Protein AF-A0A7X0G3Q4-F1 (afdb_monomer_lite)

Foldseek 3Di:
DDDDDDPPPFDKDWDAFDPPPDVVCVVVPTLQWTWIPPLDPQKIKIFHWDQDPPLFTATPDIDIDHDPVGDDDPVNVVSRPRVVVRVVVVVVCVVVPVQQADQDPDQLEDDDPPDDLLVSLLSLLSQQSNQVVRDPCSLVVSCVRHVHDSVVSVVSPVVSCVVVSDPDDDPPPDD

Sequence (175 aa):
MTSKEGTGGGEWEHVDYEPGADEFWDQLGGSEWGAIDGVMPGVRVYATWDEQRDTRLVVTGLVLRGSPDHPVTSDTLRAVPIGRL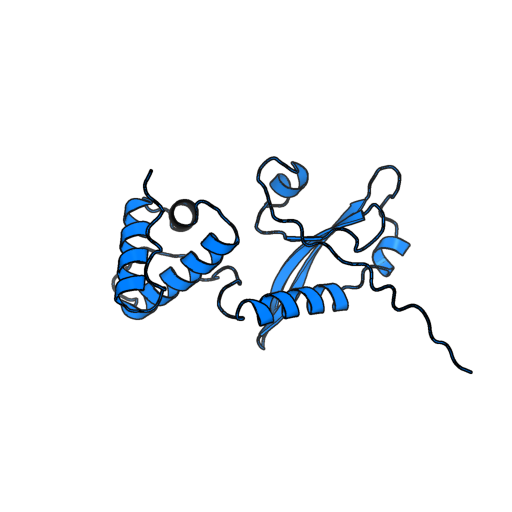EAAANEVRTALGAKSLSRPEVKLSRPGGGVPPDEFYKLVAQHYRWHAAVSAKPAARMAEDAGVPATTVHRWIREARLRGHLPPGKRGKAG

Radius of gyration: 19.77 Å; chains: 1; bounding box: 37×49×58 Å

pLDDT: mean 72.34, std 15.75, range [25.95, 93.56]

Organism: NCBI:txid46159

Structure (mmCIF, N/CA/C/O backbone):
data_AF-A0A7X0G3Q4-F1
#
_entry.id   AF-A0A7X0G3Q4-F1
#
loop_
_atom_site.group_PDB
_atom_site.id
_atom_site.type_symbol
_atom_site.label_atom_id
_atom_site.label_alt_id
_atom_site.label_comp_id
_atom_site.label_asym_id
_atom_site.label_entity_id
_atom_site.label_seq_id
_atom_site.pdbx_PDB_ins_code
_atom_site.Cartn_x
_atom_site.Cartn_y
_atom_site.Cartn_z
_atom_site.occupancy
_atom_site.B_iso_or_equiv
_atom_site.auth_seq_id
_atom_site.auth_comp_id
_atom_site.auth_asym_id
_atom_site.auth_atom_id
_atom_site.pdbx_PDB_model_num
ATOM 1 N N . MET A 1 1 ? -12.326 -32.010 -32.422 1.00 34.78 1 MET A N 1
ATOM 2 C CA . MET A 1 1 ? -10.973 -31.422 -32.468 1.00 34.78 1 MET A CA 1
ATOM 3 C C . MET A 1 1 ? -10.726 -30.726 -31.148 1.00 34.78 1 MET A C 1
ATOM 5 O O . MET A 1 1 ? -11.330 -29.706 -30.856 1.00 34.78 1 MET A O 1
ATOM 9 N N . THR A 1 2 ? -9.947 -31.393 -30.312 1.00 36.44 2 THR A N 1
ATOM 10 C CA . THR A 1 2 ? -9.396 -30.917 -29.046 1.00 36.44 2 THR A CA 1
ATOM 11 C C . THR A 1 2 ? -8.302 -29.891 -29.315 1.00 36.44 2 THR A C 1
ATOM 13 O O . THR A 1 2 ? -7.311 -30.236 -29.949 1.00 36.44 2 THR A O 1
ATOM 16 N N . SER A 1 3 ? -8.446 -28.688 -28.767 1.00 31.50 3 SER A N 1
ATOM 17 C CA . SER A 1 3 ? -7.316 -27.800 -28.487 1.00 31.50 3 SER A CA 1
ATOM 18 C C . SER A 1 3 ? -7.335 -27.493 -26.994 1.00 31.50 3 SER A C 1
ATOM 20 O O . SER A 1 3 ? -8.074 -26.639 -26.513 1.00 31.50 3 SER A O 1
ATOM 22 N N . LYS A 1 4 ? -6.571 -28.307 -26.264 1.00 35.81 4 LYS A N 1
ATOM 23 C CA . LYS A 1 4 ? -5.916 -27.921 -25.014 1.00 35.81 4 LYS A CA 1
ATOM 24 C C . LYS A 1 4 ? -4.683 -27.078 -25.376 1.00 35.81 4 LYS A C 1
ATOM 26 O O . LYS A 1 4 ? -4.189 -27.206 -26.490 1.00 35.81 4 LYS A O 1
ATOM 31 N N . GLU A 1 5 ? -4.178 -26.361 -24.371 1.00 30.30 5 GLU A N 1
ATOM 32 C CA . GLU A 1 5 ? -2.891 -25.638 -24.289 1.00 30.30 5 GLU A CA 1
ATOM 33 C C . GLU A 1 5 ? -2.980 -24.140 -24.654 1.00 30.30 5 GLU A C 1
ATOM 35 O O . GLU A 1 5 ? -3.534 -23.778 -25.680 1.00 30.30 5 GLU A O 1
ATOM 40 N N . GLY A 1 6 ? -2.507 -23.187 -23.842 1.00 25.95 6 GLY A N 1
ATOM 41 C CA . GLY A 1 6 ? -1.557 -23.286 -22.734 1.00 25.95 6 GLY A CA 1
ATOM 42 C C . GLY A 1 6 ? -2.039 -22.637 -21.434 1.00 25.95 6 GLY A C 1
ATOM 43 O O . GLY A 1 6 ? -2.134 -21.420 -21.304 1.00 25.95 6 GLY A O 1
ATOM 44 N N . THR A 1 7 ? -2.242 -23.477 -20.426 1.00 37.75 7 THR A N 1
ATOM 45 C CA . THR A 1 7 ? -2.162 -23.124 -19.009 1.00 37.75 7 THR A CA 1
ATOM 46 C C . THR A 1 7 ? -0.686 -22.879 -18.671 1.00 37.75 7 THR A C 1
ATOM 48 O O . THR A 1 7 ? 0.003 -23.744 -18.144 1.00 37.75 7 THR A O 1
ATOM 51 N N . GLY A 1 8 ? -0.168 -21.701 -19.022 1.00 33.06 8 GLY A N 1
ATOM 52 C CA . GLY A 1 8 ? 1.114 -21.203 -18.518 1.00 33.06 8 GLY A CA 1
ATOM 53 C C . GLY A 1 8 ? 0.930 -20.682 -17.094 1.00 33.06 8 GLY A C 1
ATOM 54 O O . GLY A 1 8 ? 0.794 -19.480 -16.865 1.00 33.06 8 GLY A O 1
ATOM 55 N N . GLY A 1 9 ? 0.811 -21.592 -16.131 1.00 38.03 9 GLY A N 1
ATOM 56 C CA . GLY A 1 9 ? 0.836 -21.269 -14.707 1.00 38.03 9 GLY A CA 1
ATOM 57 C C . GLY A 1 9 ? 2.266 -20.996 -14.255 1.00 38.03 9 GLY A C 1
ATOM 58 O O . GLY A 1 9 ? 2.825 -21.810 -13.536 1.00 38.03 9 GLY A O 1
ATOM 59 N N . GLY A 1 10 ? 2.877 -19.907 -14.726 1.00 52.19 10 GLY A N 1
ATOM 60 C CA . GLY A 1 10 ? 4.088 -19.396 -14.087 1.00 52.19 10 GLY A CA 1
ATOM 61 C C . GLY A 1 10 ? 3.750 -18.946 -12.667 1.00 52.19 10 GLY A C 1
ATOM 62 O O . GLY A 1 10 ? 2.685 -18.361 -12.452 1.00 52.19 10 GLY A O 1
ATOM 63 N N . GLU A 1 11 ? 4.618 -19.262 -11.712 1.00 66.50 11 GLU A N 1
ATOM 64 C CA . GLU A 1 11 ? 4.548 -18.742 -10.350 1.00 66.50 11 GLU A CA 1
ATOM 65 C C . GLU A 1 11 ? 4.824 -17.237 -10.427 1.00 66.50 11 GLU A C 1
ATOM 67 O O . GLU A 1 11 ? 5.921 -16.815 -10.787 1.00 66.50 11 GLU A O 1
ATOM 72 N N . TRP A 1 12 ? 3.783 -16.428 -10.236 1.00 77.44 12 TRP A N 1
ATOM 73 C CA . TRP A 1 12 ? 3.934 -14.980 -10.165 1.00 77.44 12 TRP A CA 1
ATOM 74 C C . TRP A 1 12 ? 4.386 -14.621 -8.766 1.00 77.44 12 TRP A C 1
ATOM 76 O O . TRP A 1 12 ? 3.740 -14.996 -7.787 1.00 77.44 12 TRP A O 1
ATOM 86 N N . GLU A 1 13 ? 5.476 -13.877 -8.687 1.00 75.56 13 GLU A N 1
ATOM 87 C CA . GLU A 1 13 ? 6.030 -13.453 -7.416 1.00 75.56 13 GLU A CA 1
ATOM 88 C C . GLU A 1 13 ? 5.612 -12.010 -7.156 1.00 75.56 13 GLU A C 1
ATOM 90 O O . GLU A 1 13 ? 5.919 -11.098 -7.928 1.00 75.56 13 GLU A O 1
ATOM 95 N N . HIS A 1 14 ? 4.868 -11.816 -6.069 1.00 75.81 14 HIS A N 1
ATOM 96 C CA . HIS A 1 14 ? 4.632 -10.488 -5.530 1.00 75.81 14 HIS A CA 1
ATOM 97 C C . HIS A 1 14 ? 5.905 -10.026 -4.839 1.00 75.81 14 HIS A C 1
ATOM 99 O O . HIS A 1 14 ? 6.380 -10.677 -3.910 1.00 75.81 14 HIS A O 1
ATOM 105 N N . VAL A 1 15 ? 6.439 -8.901 -5.296 1.00 77.88 15 VAL A N 1
ATOM 106 C CA . VAL A 1 15 ? 7.629 -8.309 -4.696 1.00 77.88 15 VAL A CA 1
ATOM 107 C C . VAL A 1 15 ? 7.167 -7.328 -3.627 1.00 77.88 15 VAL A C 1
ATOM 109 O O . VAL A 1 15 ? 6.295 -6.495 -3.885 1.00 77.88 15 VAL A O 1
ATOM 112 N N . ASP A 1 16 ? 7.737 -7.425 -2.430 1.00 74.38 16 ASP A N 1
ATOM 113 C CA . ASP A 1 16 ? 7.505 -6.442 -1.377 1.00 74.38 16 ASP A CA 1
ATOM 114 C C . ASP A 1 16 ? 8.266 -5.151 -1.689 1.00 74.38 16 ASP A C 1
ATOM 116 O O . ASP A 1 16 ? 9.412 -5.160 -2.142 1.00 74.38 16 ASP A O 1
ATOM 120 N N . TYR A 1 17 ? 7.620 -4.013 -1.448 1.00 72.69 17 TYR A N 1
ATOM 121 C CA . TYR A 1 17 ? 8.254 -2.721 -1.667 1.00 72.69 17 TYR A CA 1
ATOM 122 C C . TYR A 1 17 ? 9.295 -2.423 -0.583 1.00 72.69 17 TYR A C 1
ATOM 124 O O . TYR A 1 17 ? 8.962 -2.278 0.598 1.00 72.69 17 TYR A O 1
ATOM 132 N N . GLU A 1 18 ? 10.542 -2.221 -1.005 1.00 73.81 18 GLU A N 1
ATOM 133 C CA . GLU A 1 18 ? 11.633 -1.734 -0.166 1.00 73.81 18 GLU A CA 1
ATOM 134 C C . GLU A 1 18 ? 12.141 -0.378 -0.694 1.00 73.81 18 GLU A C 1
ATOM 136 O O . GLU A 1 18 ? 12.682 -0.319 -1.801 1.00 73.81 18 GLU A O 1
ATOM 141 N N . PRO A 1 19 ? 11.995 0.727 0.070 1.00 73.38 19 PRO A N 1
ATOM 142 C CA . PRO A 1 19 ? 12.452 2.046 -0.369 1.00 73.38 19 PRO A CA 1
ATOM 143 C C . PRO A 1 19 ? 13.942 2.064 -0.729 1.00 73.38 19 PRO A C 1
ATOM 145 O O . PRO A 1 19 ? 14.777 1.655 0.084 1.00 73.38 19 PRO A O 1
ATOM 148 N N . GLY A 1 20 ? 14.278 2.591 -1.908 1.00 77.19 20 GLY A N 1
ATOM 149 C CA . GLY A 1 20 ? 15.656 2.675 -2.403 1.00 77.19 20 GLY A CA 1
ATOM 150 C C . GLY A 1 20 ? 16.201 1.392 -3.039 1.00 77.19 20 GLY A C 1
ATOM 151 O O . GLY A 1 20 ? 17.327 1.411 -3.536 1.00 77.19 20 GLY A O 1
ATOM 152 N N . ALA A 1 21 ? 15.438 0.292 -3.048 1.00 81.81 21 ALA A N 1
ATOM 153 C CA . ALA A 1 21 ? 15.827 -0.939 -3.744 1.00 81.81 21 ALA A CA 1
ATOM 154 C C . ALA A 1 21 ? 15.564 -0.865 -5.261 1.00 81.81 21 ALA A C 1
ATOM 156 O O . ALA A 1 21 ? 16.273 -1.496 -6.045 1.00 81.81 21 ALA A O 1
ATOM 157 N N . ASP A 1 22 ? 14.571 -0.075 -5.684 1.00 85.19 22 ASP A N 1
ATOM 158 C CA . ASP A 1 22 ? 14.245 0.189 -7.088 1.00 85.19 22 ASP A CA 1
ATOM 159 C C . ASP A 1 22 ? 13.866 1.666 -7.260 1.00 85.19 22 ASP A C 1
ATOM 161 O O . ASP A 1 22 ? 12.740 2.074 -6.979 1.00 85.19 22 ASP A O 1
ATOM 165 N N . GLU A 1 23 ? 14.812 2.467 -7.755 1.00 87.12 23 GLU A N 1
ATOM 166 C CA . GLU A 1 23 ? 14.641 3.916 -7.941 1.00 87.12 23 GLU A CA 1
ATOM 167 C C . GLU A 1 23 ? 13.428 4.256 -8.823 1.00 87.12 23 GLU A C 1
ATOM 169 O O . GLU A 1 23 ? 12.759 5.268 -8.624 1.00 87.12 23 GLU A O 1
ATOM 174 N N . PHE A 1 24 ? 13.099 3.398 -9.791 1.00 87.31 24 PHE A N 1
ATOM 175 C CA . PHE A 1 24 ? 11.923 3.607 -10.631 1.00 87.31 24 PHE A CA 1
ATOM 176 C C . PHE A 1 24 ? 10.628 3.373 -9.855 1.00 87.31 24 PHE A C 1
ATOM 178 O O . PHE A 1 24 ? 9.670 4.124 -10.024 1.00 87.31 24 PHE A O 1
ATOM 185 N N . TRP A 1 25 ? 10.591 2.351 -8.995 1.00 85.75 25 TRP A N 1
ATOM 186 C CA . TRP A 1 25 ? 9.427 2.100 -8.149 1.00 85.75 25 TRP A CA 1
ATOM 187 C C . TRP A 1 25 ? 9.231 3.248 -7.155 1.00 85.75 25 TRP A C 1
ATOM 189 O O . TRP A 1 25 ? 8.112 3.739 -7.009 1.00 85.75 25 TRP A O 1
ATOM 199 N N . ASP A 1 26 ? 10.317 3.766 -6.575 1.00 75.44 26 ASP A N 1
ATOM 200 C CA . ASP A 1 26 ? 10.278 4.975 -5.747 1.00 75.44 26 ASP A CA 1
ATOM 201 C C . ASP A 1 26 ? 9.656 6.157 -6.522 1.00 75.44 26 ASP A C 1
ATOM 203 O O . ASP A 1 26 ? 8.738 6.815 -6.026 1.00 75.44 26 ASP A O 1
ATOM 207 N N . GLN A 1 27 ? 10.097 6.393 -7.766 1.00 81.25 27 GLN A N 1
ATOM 208 C CA . GLN A 1 27 ? 9.593 7.473 -8.630 1.00 81.25 27 GLN A CA 1
ATOM 209 C C . GLN A 1 27 ? 8.128 7.295 -9.056 1.00 81.25 27 GLN A C 1
ATOM 211 O O . GLN A 1 27 ? 7.416 8.288 -9.215 1.00 81.25 27 GLN A O 1
ATOM 216 N N . LEU A 1 28 ? 7.659 6.056 -9.228 1.00 75.25 28 LEU A N 1
ATOM 217 C CA . LEU A 1 28 ? 6.258 5.769 -9.552 1.00 75.25 28 LEU A CA 1
ATOM 218 C C . LEU A 1 28 ? 5.298 6.115 -8.405 1.00 75.25 28 LEU A C 1
ATOM 220 O O . LEU A 1 28 ? 4.113 6.348 -8.646 1.00 75.25 28 LEU A O 1
ATOM 224 N N . GLY A 1 29 ? 5.794 6.160 -7.168 1.00 69.38 29 GLY A N 1
ATOM 225 C CA . GLY A 1 29 ? 4.985 6.356 -5.963 1.00 69.38 29 GLY A CA 1
ATOM 226 C C . GLY A 1 29 ? 5.175 5.266 -4.906 1.00 69.38 29 GLY A C 1
ATOM 227 O O . GLY A 1 29 ? 4.417 5.224 -3.937 1.00 69.38 29 GLY A O 1
ATOM 228 N N . GLY A 1 30 ? 6.168 4.388 -5.076 1.00 77.38 30 GLY A N 1
ATOM 229 C CA . GLY A 1 30 ? 6.571 3.376 -4.104 1.00 77.38 3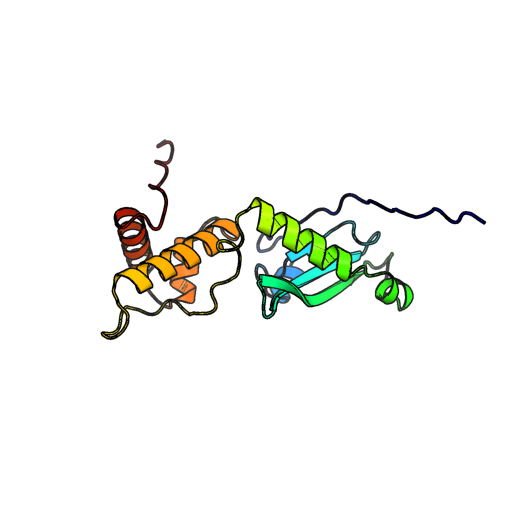0 GLY A CA 1
ATOM 230 C C . GLY A 1 30 ? 5.428 2.443 -3.720 1.00 77.38 30 GLY A C 1
ATOM 231 O O . GLY A 1 30 ? 4.811 1.822 -4.581 1.00 77.38 30 GLY A O 1
ATOM 232 N N . SER A 1 31 ? 5.102 2.399 -2.428 1.00 69.81 31 SER A N 1
ATOM 233 C CA . SER A 1 31 ? 4.072 1.521 -1.851 1.00 69.81 31 SER A CA 1
ATOM 234 C C . SER A 1 31 ? 2.657 1.691 -2.420 1.00 69.81 31 SER A C 1
ATOM 236 O O . SER A 1 31 ? 1.797 0.865 -2.129 1.00 69.81 31 SER A O 1
ATOM 238 N N . GLU A 1 32 ? 2.383 2.749 -3.189 1.00 66.75 32 GLU A N 1
ATOM 239 C CA . GLU A 1 32 ? 1.106 2.914 -3.903 1.00 66.75 32 GLU A CA 1
ATOM 240 C C . GLU A 1 32 ? 0.971 1.969 -5.108 1.00 66.75 32 GLU A C 1
ATOM 242 O O . GLU A 1 32 ? -0.138 1.698 -5.565 1.00 66.75 32 GLU A O 1
ATOM 247 N N . TRP A 1 33 ? 2.093 1.453 -5.607 1.00 81.88 33 TRP A N 1
ATOM 248 C CA . TRP A 1 33 ? 2.160 0.472 -6.682 1.00 81.88 33 TRP A CA 1
ATOM 249 C C . TRP A 1 33 ? 2.608 -0.870 -6.118 1.00 81.88 33 TRP A C 1
ATOM 251 O O . TRP A 1 33 ? 3.557 -0.925 -5.341 1.00 81.88 33 TRP A O 1
ATOM 261 N N . GLY A 1 34 ? 1.967 -1.958 -6.534 1.00 79.56 34 GLY A N 1
ATOM 262 C CA . GLY A 1 34 ? 2.495 -3.305 -6.322 1.00 79.56 34 GLY A CA 1
ATOM 263 C C . GLY A 1 34 ? 3.347 -3.733 -7.510 1.00 79.56 34 GLY A C 1
ATOM 264 O O . GLY A 1 34 ? 2.974 -3.447 -8.648 1.00 79.56 34 GLY A O 1
ATOM 265 N N . ALA A 1 35 ? 4.454 -4.431 -7.260 1.00 82.69 35 ALA A N 1
ATOM 266 C CA . ALA A 1 35 ? 5.287 -5.025 -8.302 1.00 82.69 35 ALA A CA 1
ATOM 267 C C . ALA A 1 35 ? 5.082 -6.543 -8.372 1.00 82.69 35 ALA A C 1
ATOM 269 O O . ALA A 1 35 ? 4.930 -7.220 -7.352 1.00 82.69 35 ALA A O 1
ATOM 270 N N . ILE A 1 36 ? 5.058 -7.064 -9.597 1.00 82.12 36 ILE A N 1
ATOM 271 C CA . ILE A 1 36 ? 4.863 -8.482 -9.888 1.00 82.12 36 ILE A CA 1
ATOM 272 C C . ILE A 1 36 ? 5.906 -8.907 -10.916 1.00 82.12 36 ILE A C 1
ATOM 274 O O . ILE A 1 36 ? 5.972 -8.353 -12.023 1.00 82.12 36 ILE A O 1
ATOM 278 N N . ASP A 1 37 ? 6.688 -9.918 -10.549 1.00 82.81 37 ASP A N 1
ATOM 279 C CA . ASP A 1 37 ? 7.651 -10.572 -11.427 1.00 82.81 37 ASP A CA 1
ATOM 280 C C . ASP A 1 37 ? 7.083 -11.887 -11.979 1.00 82.81 37 ASP A C 1
ATOM 282 O O . ASP A 1 37 ? 6.162 -12.496 -11.431 1.00 82.81 37 ASP A O 1
ATOM 286 N N . GLY A 1 38 ? 7.607 -12.312 -13.131 1.00 80.25 38 GLY A N 1
ATOM 287 C CA . GLY A 1 38 ? 7.209 -13.574 -13.762 1.00 80.25 38 GLY A CA 1
ATOM 288 C C . GLY A 1 38 ? 5.893 -13.524 -14.547 1.00 80.25 38 GLY A C 1
ATOM 289 O O . GLY A 1 38 ? 5.489 -14.541 -15.112 1.00 80.25 38 GLY A O 1
ATOM 290 N N . VAL A 1 39 ? 5.240 -12.356 -14.657 1.00 80.69 39 VAL A N 1
ATOM 291 C CA . VAL A 1 39 ? 4.068 -12.178 -15.541 1.00 80.69 39 VAL A CA 1
ATOM 292 C C . VAL A 1 39 ? 4.461 -12.416 -16.998 1.00 80.69 39 VAL A C 1
ATOM 294 O O . VAL A 1 39 ? 3.762 -13.118 -17.728 1.00 80.69 39 VAL A O 1
ATOM 297 N N . MET A 1 40 ? 5.600 -11.852 -17.406 1.00 80.75 40 MET A N 1
ATOM 298 C CA . MET A 1 40 ? 6.256 -12.106 -18.685 1.00 80.75 40 MET A CA 1
ATOM 299 C C . MET A 1 40 ? 7.775 -12.154 -18.467 1.00 80.75 40 MET A C 1
ATOM 301 O O . MET A 1 40 ? 8.283 -11.442 -17.597 1.00 80.75 40 MET A O 1
ATOM 305 N N . PRO A 1 41 ? 8.523 -12.960 -19.240 1.00 80.25 41 PRO A N 1
ATOM 306 C CA . PRO A 1 41 ? 9.977 -13.008 -19.123 1.00 80.25 41 PRO A CA 1
ATOM 307 C C . PRO A 1 41 ? 10.590 -11.616 -19.291 1.00 80.25 41 PRO A C 1
ATOM 309 O O . PRO A 1 41 ? 10.237 -10.902 -20.228 1.00 80.25 41 PRO A O 1
ATOM 312 N N . GLY A 1 42 ? 11.500 -11.233 -18.390 1.00 82.88 42 GLY A N 1
ATOM 313 C CA . GLY A 1 42 ? 12.271 -9.982 -18.466 1.00 82.88 42 GLY A CA 1
ATOM 314 C C . GLY A 1 42 ? 11.456 -8.683 -18.434 1.00 82.88 42 GLY A C 1
ATOM 315 O O . GLY A 1 42 ? 12.022 -7.617 -18.676 1.00 82.88 42 GLY A O 1
ATOM 316 N N . VAL A 1 43 ? 10.155 -8.756 -18.134 1.00 86.31 43 VAL A N 1
ATOM 317 C CA . VAL A 1 43 ? 9.273 -7.595 -17.997 1.00 86.31 43 VAL A CA 1
ATOM 318 C C . VAL A 1 43 ? 8.690 -7.592 -16.594 1.00 86.31 43 VAL A C 1
ATOM 320 O O . VAL A 1 43 ? 7.932 -8.490 -16.224 1.00 86.31 43 VAL A O 1
ATOM 323 N N . ARG A 1 44 ? 9.005 -6.544 -15.836 1.00 88.62 44 ARG A N 1
ATOM 324 C CA . ARG A 1 44 ? 8.373 -6.289 -14.543 1.00 88.62 44 ARG A CA 1
ATOM 325 C C . ARG A 1 44 ? 7.066 -5.538 -14.752 1.00 88.62 44 ARG A C 1
ATOM 327 O O . ARG A 1 44 ? 7.002 -4.594 -15.550 1.00 88.62 44 ARG A O 1
ATOM 334 N N . VAL A 1 45 ? 6.032 -5.957 -14.031 1.00 88.62 45 VAL A N 1
ATOM 335 C CA . VAL A 1 45 ? 4.716 -5.319 -14.058 1.00 88.62 45 VAL A CA 1
ATOM 336 C C . VAL A 1 45 ? 4.492 -4.596 -12.741 1.00 88.62 45 VAL A C 1
ATOM 338 O O . VAL A 1 45 ? 4.604 -5.201 -11.679 1.00 88.62 45 VAL A O 1
ATOM 341 N N . TYR A 1 46 ? 4.137 -3.317 -12.818 1.00 87.25 46 TYR A N 1
ATOM 342 C CA . TYR A 1 46 ? 3.631 -2.561 -11.679 1.00 87.25 46 TYR A CA 1
ATOM 343 C C . TYR A 1 46 ? 2.148 -2.297 -11.892 1.00 87.25 46 TYR A C 1
ATOM 345 O O . TYR A 1 46 ? 1.736 -1.929 -12.996 1.00 87.25 46 TYR A O 1
ATOM 353 N N . ALA A 1 47 ? 1.348 -2.466 -10.848 1.00 84.00 47 ALA A N 1
ATOM 354 C CA . ALA A 1 47 ? -0.081 -2.216 -10.914 1.00 84.00 47 ALA A CA 1
ATOM 355 C C . ALA A 1 47 ? -0.587 -1.466 -9.682 1.00 84.00 47 ALA A C 1
ATOM 357 O O . ALA A 1 47 ? -0.061 -1.619 -8.579 1.00 84.00 47 ALA A O 1
ATOM 358 N N . THR A 1 48 ? -1.629 -0.666 -9.892 1.00 78.25 48 THR A N 1
ATOM 359 C CA . THR A 1 48 ? -2.487 -0.146 -8.826 1.00 78.25 48 THR A CA 1
ATOM 360 C C . THR A 1 48 ? -3.865 -0.772 -8.963 1.00 78.25 48 THR A C 1
ATOM 362 O O . THR A 1 48 ? -4.301 -1.117 -10.067 1.00 78.25 48 THR A O 1
ATOM 365 N N . TRP A 1 49 ? -4.571 -0.888 -7.845 1.00 77.25 49 TRP A N 1
ATOM 366 C CA . TRP A 1 49 ? -5.914 -1.446 -7.804 1.00 77.25 49 TRP A CA 1
ATOM 367 C C . TRP A 1 49 ? -6.858 -0.485 -7.099 1.00 77.25 49 TRP A C 1
ATOM 369 O O . TRP A 1 49 ? -6.456 0.190 -6.154 1.00 77.25 49 TRP A O 1
ATOM 379 N N . ASP A 1 50 ? -8.109 -0.456 -7.542 1.00 70.88 50 ASP A N 1
ATOM 380 C CA . ASP A 1 50 ? -9.181 0.296 -6.891 1.00 70.88 50 ASP A CA 1
ATOM 381 C C . ASP A 1 50 ? -10.386 -0.614 -6.627 1.00 70.88 50 ASP A C 1
ATOM 383 O O . ASP A 1 50 ? -10.561 -1.658 -7.269 1.00 70.88 50 ASP A O 1
ATOM 387 N N . GLU A 1 51 ? -11.214 -0.232 -5.662 1.00 61.31 51 GLU A N 1
ATOM 388 C CA . GLU A 1 51 ? -12.458 -0.922 -5.353 1.00 61.31 51 GLU A CA 1
ATOM 389 C C . GLU A 1 51 ? -13.571 -0.396 -6.262 1.00 61.31 51 GLU A C 1
ATOM 391 O O . GLU A 1 51 ? -14.125 0.684 -6.062 1.00 61.31 51 GLU A O 1
ATOM 396 N N . GLN A 1 52 ? -13.965 -1.187 -7.261 1.00 52.03 52 GLN A N 1
ATOM 397 C CA . GLN A 1 52 ? -15.160 -0.856 -8.031 1.00 52.03 52 GLN A CA 1
ATOM 398 C C . GLN A 1 52 ? -16.414 -1.382 -7.318 1.00 52.03 52 GLN A C 1
ATOM 400 O O . GLN A 1 52 ? -16.367 -2.437 -6.677 1.00 52.03 52 GLN A O 1
ATOM 405 N N . ARG A 1 53 ? -17.526 -0.623 -7.429 1.00 42.12 53 ARG A N 1
ATOM 406 C CA . ARG A 1 53 ? -18.869 -0.938 -6.893 1.00 42.12 53 ARG A CA 1
ATOM 407 C C . ARG A 1 53 ? -19.073 -2.455 -6.850 1.00 42.12 53 ARG A C 1
ATOM 409 O O . ARG A 1 53 ? -19.127 -3.066 -7.910 1.00 42.12 53 ARG A O 1
ATOM 416 N N . ASP A 1 54 ? -19.212 -3.002 -5.641 1.00 50.84 54 ASP A N 1
ATOM 417 C CA . ASP A 1 54 ? -19.392 -4.436 -5.340 1.00 50.84 54 ASP A CA 1
ATOM 418 C C . ASP A 1 54 ? -18.126 -5.242 -4.967 1.00 50.84 54 ASP A C 1
ATOM 420 O O . ASP A 1 54 ? -18.008 -6.436 -5.244 1.00 50.84 54 ASP A O 1
ATOM 424 N N . THR A 1 55 ? -17.192 -4.630 -4.228 1.00 59.28 55 THR A N 1
ATOM 425 C CA . THR A 1 55 ? -16.126 -5.338 -3.483 1.00 59.28 55 THR A CA 1
ATOM 426 C C . THR A 1 55 ? -15.192 -6.186 -4.348 1.00 59.28 55 THR A C 1
ATOM 428 O O . THR A 1 55 ? -14.707 -7.225 -3.904 1.00 59.28 55 THR A O 1
ATOM 431 N N . ARG A 1 56 ? -14.883 -5.782 -5.580 1.00 60.06 56 ARG A N 1
ATOM 432 C CA . ARG A 1 56 ? -13.832 -6.417 -6.396 1.00 60.06 56 ARG A CA 1
ATOM 433 C C . ARG A 1 56 ? -12.718 -5.415 -6.646 1.00 60.06 56 ARG A C 1
ATOM 435 O O . ARG A 1 56 ? -12.996 -4.276 -7.007 1.00 60.06 56 ARG A O 1
ATOM 442 N N . LEU A 1 57 ? -11.479 -5.849 -6.420 1.00 66.25 57 LEU A N 1
ATOM 443 C CA . LEU A 1 57 ? -10.320 -5.072 -6.842 1.00 66.25 57 LEU A CA 1
ATOM 444 C C . LEU A 1 57 ? -10.218 -5.170 -8.361 1.00 66.25 57 LEU A C 1
ATOM 446 O O . LEU A 1 57 ? -10.177 -6.281 -8.898 1.00 66.25 57 LEU A O 1
ATOM 450 N N . VAL A 1 58 ? -10.193 -4.015 -9.015 1.00 74.81 58 VAL A N 1
ATOM 451 C CA . VAL A 1 58 ? -9.944 -3.871 -10.452 1.00 74.81 58 VAL A CA 1
ATOM 452 C C . VAL A 1 58 ? -8.605 -3.180 -10.652 1.00 74.81 58 VAL A C 1
ATOM 454 O O . VAL A 1 58 ? -8.220 -2.335 -9.842 1.00 74.81 58 VAL A O 1
ATOM 457 N N . VAL A 1 59 ? -7.875 -3.544 -11.705 1.00 76.44 59 VAL A N 1
ATOM 458 C CA . VAL A 1 59 ? -6.611 -2.870 -12.035 1.00 76.44 59 VAL A CA 1
ATOM 459 C C . VAL A 1 59 ? -6.932 -1.474 -12.576 1.00 76.44 59 VAL A C 1
ATOM 461 O O . VAL A 1 59 ? -7.654 -1.342 -13.562 1.00 76.44 59 VAL A O 1
ATOM 464 N N . THR A 1 60 ? -6.394 -0.429 -11.949 1.00 78.62 60 THR A N 1
ATOM 465 C CA . THR A 1 60 ? -6.632 0.980 -12.330 1.00 78.62 60 THR A CA 1
ATOM 466 C C . THR A 1 60 ? -5.399 1.692 -12.863 1.00 78.62 60 THR A C 1
ATOM 468 O O . THR A 1 60 ? -5.517 2.700 -13.558 1.00 78.62 60 THR A O 1
ATOM 471 N N . GLY A 1 61 ? -4.224 1.138 -12.595 1.00 79.75 61 GLY A N 1
ATOM 472 C CA . GLY A 1 61 ? -2.944 1.606 -13.099 1.00 79.75 61 GLY A CA 1
ATOM 473 C C . GLY A 1 61 ? -2.109 0.404 -13.494 1.00 79.75 61 GLY A C 1
ATOM 474 O O . GLY A 1 61 ? -2.114 -0.612 -12.802 1.00 79.75 61 GLY A O 1
ATOM 475 N N . LEU A 1 62 ? -1.417 0.505 -14.624 1.00 87.25 62 LEU A N 1
ATOM 476 C CA . LEU A 1 62 ? -0.553 -0.551 -15.130 1.00 87.25 62 LEU A CA 1
ATOM 477 C C . LEU A 1 62 ? 0.672 0.071 -15.791 1.00 87.25 62 LEU A C 1
ATOM 479 O O . LEU A 1 62 ? 0.546 0.882 -16.709 1.00 87.25 62 LEU A O 1
ATOM 483 N N . VAL A 1 63 ? 1.852 -0.348 -15.349 1.00 88.44 63 VAL A N 1
ATOM 484 C CA . VAL A 1 63 ? 3.134 0.018 -15.948 1.00 88.44 63 VAL A CA 1
ATOM 485 C C . VAL A 1 63 ? 3.893 -1.256 -16.278 1.00 88.44 63 VAL A C 1
ATOM 487 O O . VAL A 1 63 ? 4.064 -2.137 -15.438 1.00 88.44 63 VAL A O 1
ATOM 490 N N . LEU A 1 64 ? 4.365 -1.336 -17.518 1.00 89.88 64 LEU A N 1
ATOM 491 C CA . LEU A 1 64 ? 5.246 -2.395 -17.979 1.00 89.88 64 LEU A CA 1
ATOM 492 C C . LEU A 1 64 ? 6.644 -1.834 -18.142 1.00 89.88 64 LEU A C 1
ATOM 494 O O . LEU A 1 64 ? 6.850 -0.886 -18.903 1.00 89.88 64 LEU A O 1
ATOM 498 N N . ARG A 1 65 ? 7.607 -2.457 -17.472 1.00 89.38 65 ARG A N 1
ATOM 499 C CA . ARG A 1 65 ? 9.015 -2.111 -17.615 1.00 89.38 65 ARG A CA 1
ATOM 500 C C . ARG A 1 65 ? 9.761 -3.299 -18.200 1.00 89.38 65 ARG A C 1
ATOM 502 O O . ARG A 1 65 ? 9.998 -4.290 -17.517 1.00 89.38 65 ARG A O 1
ATOM 509 N N . GLY A 1 66 ? 10.097 -3.185 -19.480 1.00 85.31 66 GLY A N 1
ATOM 510 C CA . GLY A 1 66 ? 10.993 -4.119 -20.151 1.00 85.31 66 GLY A CA 1
ATOM 511 C C . GLY A 1 66 ? 12.454 -3.852 -19.799 1.00 85.31 66 GLY A C 1
ATOM 512 O O . GLY A 1 66 ? 12.810 -2.764 -19.335 1.00 85.31 66 GLY A O 1
ATOM 513 N N . SER A 1 67 ? 13.300 -4.843 -20.046 1.00 85.38 67 SER A N 1
ATOM 514 C CA . SER A 1 67 ? 14.755 -4.702 -20.004 1.00 85.38 67 SER A CA 1
ATOM 515 C C . SER A 1 67 ? 15.307 -4.373 -21.402 1.00 85.38 67 SER A C 1
ATOM 517 O O . SER A 1 67 ? 14.577 -4.497 -22.390 1.00 85.38 67 SER A O 1
ATOM 519 N N . PRO A 1 68 ? 16.588 -3.977 -21.532 1.00 84.56 68 PRO A N 1
ATOM 520 C CA . PRO A 1 68 ? 17.223 -3.806 -22.841 1.00 84.56 68 PRO A CA 1
ATOM 521 C C . PRO A 1 68 ? 17.116 -5.048 -23.735 1.00 84.56 68 PRO A C 1
ATOM 523 O O . PRO A 1 68 ? 16.923 -4.920 -24.941 1.00 84.56 68 PRO A O 1
ATOM 526 N N . ASP A 1 69 ? 17.183 -6.239 -23.137 1.00 86.62 69 ASP A N 1
ATOM 527 C CA . ASP A 1 69 ? 17.076 -7.501 -23.864 1.00 86.62 69 ASP A CA 1
ATOM 528 C C . ASP A 1 69 ? 15.623 -7.859 -24.194 1.00 86.62 69 ASP A C 1
ATOM 530 O O . ASP A 1 69 ? 15.373 -8.615 -25.133 1.00 86.62 69 ASP A O 1
ATOM 534 N N . HIS A 1 70 ? 14.655 -7.382 -23.404 1.00 82.31 70 HIS A N 1
ATOM 535 C CA . HIS A 1 70 ? 13.233 -7.727 -23.511 1.00 82.31 70 HIS A CA 1
ATOM 536 C C . HIS A 1 70 ? 12.381 -6.441 -23.520 1.00 82.31 70 HIS A C 1
ATOM 538 O O . HIS A 1 70 ? 11.723 -6.114 -22.525 1.00 82.31 70 HIS A O 1
ATOM 544 N N . PRO A 1 71 ? 12.399 -5.675 -24.630 1.00 86.81 71 PRO A N 1
ATOM 545 C CA . PRO A 1 71 ? 11.666 -4.420 -24.734 1.00 86.81 71 PRO A CA 1
ATOM 546 C C . PRO A 1 71 ? 10.150 -4.646 -24.734 1.00 86.81 71 PRO A C 1
ATOM 548 O O . PRO A 1 71 ? 9.645 -5.677 -25.181 1.00 86.81 71 PRO A O 1
ATOM 551 N N . VAL A 1 72 ? 9.399 -3.640 -24.283 1.00 87.75 72 VAL A N 1
ATOM 552 C CA . VAL A 1 72 ? 7.933 -3.666 -24.359 1.00 87.75 72 VAL A CA 1
ATOM 553 C C . VAL A 1 72 ? 7.506 -3.500 -25.814 1.00 87.75 72 VAL A C 1
ATOM 555 O O . VAL A 1 72 ? 7.775 -2.477 -26.442 1.00 87.75 72 VAL A O 1
ATOM 558 N N . THR A 1 73 ? 6.813 -4.504 -26.347 1.00 84.25 73 THR A N 1
ATOM 559 C CA . THR A 1 73 ? 6.279 -4.499 -27.715 1.00 84.25 73 THR A CA 1
ATOM 560 C C . THR A 1 73 ? 4.752 -4.508 -27.715 1.00 84.25 73 THR A C 1
ATOM 562 O O . THR A 1 73 ? 4.113 -4.764 -26.694 1.00 84.25 73 THR A O 1
ATOM 565 N N . SER A 1 74 ? 4.132 -4.282 -28.875 1.00 77.94 74 SER A N 1
ATOM 566 C CA . SER A 1 74 ? 2.680 -4.449 -29.013 1.00 77.94 74 SER A CA 1
ATOM 567 C C . SER A 1 74 ? 2.215 -5.873 -28.692 1.00 77.94 74 SER A C 1
ATOM 569 O O . SER A 1 74 ? 1.109 -6.042 -28.186 1.00 77.94 74 SER A O 1
ATOM 571 N N . ASP A 1 75 ? 3.044 -6.885 -28.944 1.00 77.12 75 ASP A N 1
ATOM 572 C CA . ASP A 1 75 ? 2.721 -8.271 -28.597 1.00 77.12 75 ASP A CA 1
ATOM 573 C C . ASP A 1 75 ? 2.812 -8.496 -27.086 1.00 77.12 75 ASP A C 1
ATOM 575 O O . ASP A 1 75 ? 1.908 -9.095 -26.507 1.00 77.12 75 ASP A O 1
ATOM 579 N N . THR A 1 76 ? 3.811 -7.900 -26.424 1.00 75.12 76 THR A N 1
ATOM 580 C CA . THR A 1 76 ? 3.913 -7.846 -24.955 1.00 75.12 76 THR A CA 1
ATOM 581 C C . THR A 1 76 ? 2.665 -7.212 -24.338 1.00 75.12 76 THR A C 1
ATOM 583 O O . THR A 1 76 ? 2.108 -7.751 -23.389 1.00 75.12 76 THR A O 1
ATOM 586 N N . LEU A 1 77 ? 2.174 -6.100 -24.901 1.00 79.69 77 LEU A N 1
ATOM 587 C CA . LEU A 1 77 ? 0.971 -5.418 -24.407 1.00 79.69 77 LEU A CA 1
ATOM 588 C C . LEU A 1 77 ? -0.299 -6.268 -24.559 1.00 79.69 77 LEU A C 1
ATOM 590 O O . LEU A 1 77 ? -1.140 -6.277 -23.664 1.00 79.69 77 LEU A O 1
ATOM 594 N N . ARG A 1 78 ? -0.447 -6.998 -25.671 1.00 79.25 78 ARG A N 1
ATOM 595 C CA . ARG A 1 78 ? -1.606 -7.883 -25.900 1.00 79.25 78 ARG A CA 1
ATOM 596 C C . ARG A 1 78 ? -1.570 -9.136 -25.033 1.00 79.25 78 ARG A C 1
ATOM 598 O O . ARG A 1 78 ? -2.622 -9.691 -24.734 1.00 79.25 78 ARG A O 1
ATOM 605 N N . ALA A 1 79 ? -0.375 -9.579 -24.657 1.00 76.06 79 ALA A N 1
ATOM 606 C CA . ALA A 1 79 ? -0.182 -10.755 -23.826 1.00 76.06 79 ALA A CA 1
ATOM 607 C C . ALA A 1 79 ? -0.459 -10.496 -22.338 1.00 76.06 79 ALA A C 1
ATOM 609 O O . ALA A 1 79 ? -0.549 -11.464 -21.585 1.00 76.06 79 ALA A O 1
ATOM 610 N N . VAL A 1 80 ? -0.612 -9.235 -21.902 1.00 78.44 80 VAL A N 1
ATOM 611 C CA . VAL A 1 80 ? -0.848 -8.920 -20.487 1.00 78.44 80 VAL A CA 1
ATOM 612 C C . VAL A 1 80 ? -2.189 -9.495 -20.028 1.00 78.44 80 VAL A C 1
ATOM 614 O O . VAL A 1 80 ? -3.248 -9.044 -20.474 1.00 78.44 80 VAL A O 1
ATOM 617 N N . PRO A 1 81 ? -2.189 -10.449 -19.085 1.00 76.50 81 PRO A N 1
ATOM 618 C CA . PRO A 1 81 ? -3.412 -11.103 -18.656 1.00 76.50 81 PRO A CA 1
ATOM 619 C C . PRO A 1 81 ? -4.093 -10.295 -17.540 1.00 76.50 81 PRO A C 1
ATOM 621 O O . PRO A 1 81 ? -4.097 -10.715 -16.383 1.00 76.50 81 PRO A O 1
ATOM 624 N N . ILE A 1 82 ? -4.695 -9.148 -17.884 1.00 75.81 82 ILE A N 1
ATOM 625 C CA . ILE A 1 82 ? -5.346 -8.228 -16.922 1.00 75.81 82 ILE A CA 1
ATOM 626 C C . ILE A 1 82 ? -6.308 -8.969 -15.984 1.00 75.81 82 ILE A C 1
ATOM 628 O O . ILE A 1 82 ? -6.208 -8.836 -14.769 1.00 75.81 82 ILE A O 1
ATOM 632 N N . GLY A 1 83 ? -7.158 -9.849 -16.522 1.00 66.38 83 GLY A N 1
ATOM 633 C CA . GLY A 1 83 ? -8.098 -10.623 -15.704 1.00 66.38 83 GLY A CA 1
ATOM 634 C C . GLY A 1 83 ? -7.434 -11.573 -14.694 1.00 66.38 83 GLY A C 1
ATOM 635 O O . GLY A 1 83 ? -7.996 -11.817 -13.630 1.00 66.38 83 GLY A O 1
ATOM 636 N N . ARG A 1 84 ? -6.224 -12.091 -14.970 1.00 71.31 84 ARG A N 1
ATOM 637 C CA . ARG A 1 84 ? -5.468 -12.876 -13.973 1.00 71.31 84 ARG A CA 1
ATOM 638 C C . ARG A 1 84 ? -4.807 -11.977 -12.928 1.00 71.31 84 ARG A C 1
ATOM 640 O O . ARG A 1 84 ? -4.747 -12.389 -11.776 1.00 71.31 84 ARG A O 1
ATOM 647 N N . LEU A 1 85 ? -4.347 -10.777 -13.297 1.00 68.19 85 LEU A N 1
ATOM 648 C CA . LEU A 1 85 ? -3.826 -9.795 -12.331 1.00 68.19 85 LEU A CA 1
ATOM 649 C C . LEU A 1 85 ? -4.911 -9.391 -11.323 1.00 68.19 85 LEU A C 1
ATOM 651 O O . LEU A 1 85 ? -4.657 -9.333 -10.122 1.00 68.19 85 LEU A O 1
ATOM 655 N N . GLU A 1 86 ? -6.139 -9.186 -11.799 1.00 70.56 86 GLU A N 1
ATOM 656 C CA . GLU A 1 86 ? -7.301 -8.941 -10.939 1.00 70.56 86 GLU A CA 1
ATOM 657 C C . GLU A 1 86 ? -7.618 -10.147 -10.051 1.00 70.56 86 GLU A C 1
ATOM 659 O O . GLU A 1 86 ? -7.823 -9.990 -8.846 1.00 70.56 86 GLU A O 1
ATOM 664 N N . ALA A 1 87 ? -7.642 -11.359 -10.614 1.00 66.12 87 ALA A N 1
ATOM 665 C CA . ALA A 1 87 ? -7.922 -12.573 -9.850 1.00 66.12 87 ALA A CA 1
ATOM 666 C C . ALA A 1 87 ? -6.904 -12.787 -8.715 1.00 66.12 87 ALA A C 1
ATOM 668 O O . ALA A 1 87 ? -7.312 -12.987 -7.571 1.00 66.12 87 ALA A O 1
ATOM 669 N N . ALA A 1 88 ? -5.606 -12.641 -9.003 1.00 66.25 88 ALA A N 1
ATOM 670 C CA . ALA A 1 88 ? -4.532 -12.777 -8.018 1.00 66.25 88 ALA A CA 1
ATOM 671 C C . ALA A 1 88 ? -4.662 -11.754 -6.873 1.00 66.25 88 ALA A C 1
ATOM 673 O O . ALA A 1 88 ? -4.606 -12.116 -5.696 1.00 66.25 88 ALA A O 1
ATOM 674 N N . ALA A 1 89 ? -4.939 -10.486 -7.193 1.00 65.94 89 ALA A N 1
ATOM 675 C CA . ALA A 1 89 ? -5.157 -9.453 -6.178 1.00 65.94 89 ALA A CA 1
ATOM 676 C C . ALA A 1 89 ? -6.382 -9.753 -5.290 1.00 65.94 89 ALA A C 1
ATOM 678 O O . ALA A 1 89 ? -6.352 -9.562 -4.070 1.00 65.94 89 ALA A O 1
ATOM 679 N N . ASN A 1 90 ? -7.465 -10.268 -5.882 1.00 63.91 90 ASN A N 1
ATOM 680 C CA . ASN A 1 90 ? -8.665 -10.644 -5.137 1.00 63.91 90 ASN A CA 1
ATOM 681 C C . ASN A 1 90 ? -8.450 -11.890 -4.251 1.00 63.91 90 ASN A C 1
ATOM 683 O O . ASN A 1 90 ? -9.051 -11.959 -3.173 1.00 63.91 90 ASN A O 1
ATOM 687 N N . GLU A 1 91 ? -7.593 -12.840 -4.641 1.00 65.25 91 GLU A N 1
ATOM 688 C CA . GLU A 1 91 ? -7.207 -14.003 -3.822 1.00 65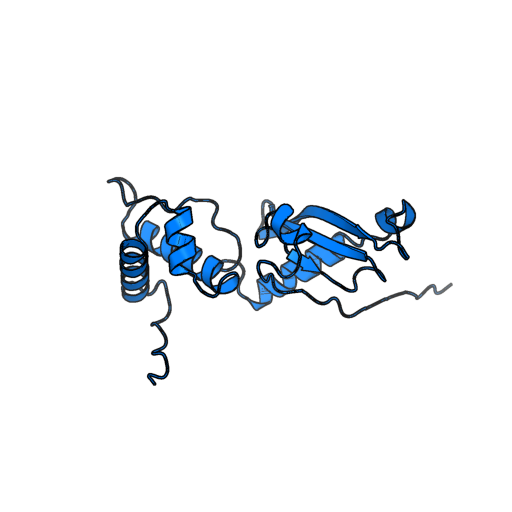.25 91 GLU A CA 1
ATOM 689 C C . GLU A 1 91 ? -6.404 -13.591 -2.583 1.00 65.25 91 GLU A C 1
ATOM 691 O O . GLU A 1 91 ? -6.796 -13.934 -1.463 1.00 65.25 91 GLU A O 1
ATOM 696 N N . VAL A 1 92 ? -5.354 -12.779 -2.759 1.00 58.28 92 VAL A N 1
ATOM 697 C CA . VAL A 1 92 ? -4.538 -12.231 -1.657 1.00 58.28 92 VAL A CA 1
ATOM 698 C C . VAL A 1 92 ? -5.415 -11.467 -0.664 1.00 58.28 92 VAL A C 1
ATOM 700 O O . VAL A 1 92 ? -5.355 -11.687 0.548 1.00 58.28 92 VAL A O 1
ATOM 703 N N . ARG A 1 93 ? -6.323 -10.629 -1.172 1.00 60.78 93 ARG A N 1
ATOM 704 C CA . ARG A 1 93 ? -7.305 -9.915 -0.349 1.00 60.78 93 ARG A CA 1
ATOM 705 C C . ARG A 1 93 ? -8.249 -10.859 0.404 1.00 60.78 93 ARG A C 1
ATOM 707 O O . ARG A 1 93 ? -8.591 -10.592 1.556 1.00 60.78 93 ARG A O 1
ATOM 714 N N . THR A 1 94 ? -8.713 -11.927 -0.242 1.00 55.88 94 THR A N 1
ATOM 715 C CA . THR A 1 94 ? -9.615 -12.912 0.378 1.00 55.88 94 THR A CA 1
ATOM 716 C C . THR A 1 94 ? -8.905 -13.647 1.510 1.00 55.88 94 THR A C 1
ATOM 718 O O . THR A 1 94 ? -9.465 -13.765 2.600 1.00 55.88 94 THR A O 1
ATOM 721 N N . ALA A 1 95 ? -7.650 -14.052 1.293 1.00 48.53 95 ALA A N 1
ATOM 722 C CA . ALA A 1 95 ? -6.811 -14.695 2.301 1.00 48.53 95 ALA A CA 1
ATOM 723 C C . ALA A 1 95 ? -6.491 -13.772 3.494 1.00 48.53 95 ALA A C 1
ATOM 725 O O . ALA A 1 95 ? -6.438 -14.232 4.634 1.00 48.53 95 ALA A O 1
ATOM 726 N N . LEU A 1 96 ? -6.323 -12.468 3.251 1.00 49.75 96 LEU A N 1
ATOM 727 C CA . LEU A 1 96 ? -5.941 -11.479 4.270 1.00 49.75 96 LEU A CA 1
ATOM 728 C C . LEU A 1 96 ? -7.129 -10.726 4.907 1.00 49.75 96 LEU A C 1
ATOM 730 O O . LEU A 1 96 ? -6.939 -9.915 5.814 1.00 49.75 96 LEU A O 1
ATOM 734 N N . GLY A 1 97 ? -8.363 -11.019 4.489 1.00 47.59 97 GLY A N 1
ATOM 735 C CA . GLY A 1 97 ? -9.581 -10.386 4.995 1.00 47.59 97 GLY A CA 1
ATOM 736 C C . GLY A 1 97 ? -9.854 -9.029 4.338 1.00 47.59 97 GLY A C 1
ATOM 737 O O . GLY A 1 97 ? -9.248 -8.010 4.671 1.00 47.59 97 GLY A O 1
ATOM 738 N N . ALA A 1 98 ? -10.852 -9.003 3.451 1.00 48.06 98 ALA A N 1
ATOM 739 C CA . ALA A 1 98 ? -11.122 -7.952 2.465 1.00 48.06 98 ALA A CA 1
ATOM 740 C C . ALA A 1 98 ? -11.331 -6.504 2.951 1.00 48.06 98 ALA A C 1
ATOM 742 O O . ALA A 1 98 ? -11.419 -5.611 2.123 1.00 48.06 98 ALA A O 1
ATOM 743 N N . LYS A 1 99 ? -11.378 -6.238 4.259 1.00 45.97 99 LYS A N 1
ATOM 744 C CA . LYS A 1 99 ? -11.490 -4.873 4.811 1.00 45.97 99 LYS A CA 1
ATOM 745 C C . LYS A 1 99 ? -10.163 -4.263 5.269 1.00 45.97 99 LYS A C 1
ATOM 747 O O . LYS A 1 99 ? -10.150 -3.113 5.698 1.00 45.97 99 LYS A O 1
ATOM 752 N N . SER A 1 100 ? -9.078 -5.038 5.285 1.00 49.06 100 SER A N 1
ATOM 753 C CA . SER A 1 100 ? -7.871 -4.675 6.038 1.00 49.06 100 SER A CA 1
ATOM 754 C C . SER A 1 100 ? -6.711 -4.133 5.198 1.00 49.06 100 SER A C 1
ATOM 756 O O . SER A 1 100 ? -5.750 -3.645 5.791 1.00 49.06 100 SER A O 1
ATOM 758 N N . LEU A 1 101 ? -6.778 -4.243 3.868 1.00 52.12 101 LEU A N 1
ATOM 759 C CA . LEU A 1 101 ? -5.646 -3.973 2.970 1.00 52.12 101 LEU A CA 1
ATOM 760 C C . LEU A 1 101 ? -5.903 -2.915 1.898 1.00 52.12 101 LEU A C 1
ATOM 762 O O . LEU A 1 101 ? -4.956 -2.523 1.225 1.00 52.12 101 LEU A O 1
ATOM 766 N N . SER A 1 102 ? -7.130 -2.423 1.737 1.00 54.88 102 SER A N 1
ATOM 767 C CA . SER A 1 102 ? -7.350 -1.235 0.915 1.00 54.88 102 SER A CA 1
ATOM 768 C C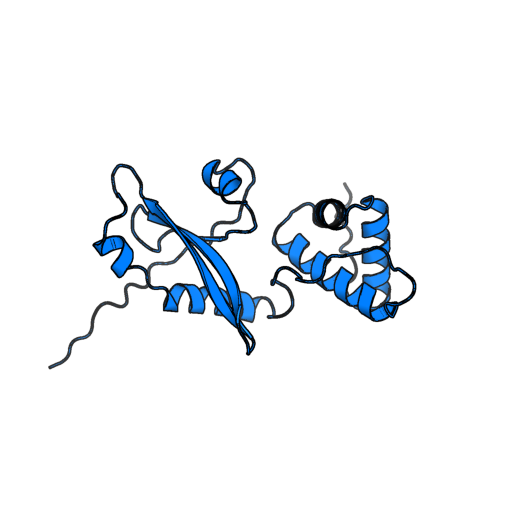 . SER A 1 102 ? -6.859 0.007 1.651 1.00 54.88 102 SER A C 1
ATOM 770 O O . SER A 1 102 ? -7.055 0.149 2.866 1.00 54.88 102 SER A O 1
ATOM 772 N N . ARG A 1 103 ? -6.187 0.899 0.910 1.00 64.62 103 ARG A N 1
ATOM 773 C CA . ARG A 1 103 ? -5.785 2.206 1.429 1.00 64.62 103 ARG A CA 1
ATOM 774 C C . ARG A 1 103 ? -7.053 2.936 1.871 1.00 64.62 103 ARG A C 1
ATOM 776 O O . ARG A 1 103 ? -7.977 3.057 1.070 1.00 64.62 103 ARG A O 1
ATOM 783 N N . PRO A 1 104 ? -7.148 3.412 3.120 1.00 64.50 104 PRO A N 1
ATOM 784 C CA . PRO A 1 104 ? -8.361 4.086 3.552 1.00 64.50 104 PRO A CA 1
ATOM 785 C C . PRO A 1 104 ? -8.538 5.412 2.798 1.00 64.50 104 PRO A C 1
ATOM 787 O O . PRO A 1 104 ? -7.681 6.291 2.879 1.00 64.50 104 PRO A O 1
ATOM 790 N N . GLU A 1 105 ? -9.668 5.579 2.107 1.00 64.25 105 GLU A N 1
ATOM 791 C CA . GLU A 1 105 ? -9.987 6.804 1.352 1.00 64.25 105 GLU A CA 1
ATOM 792 C C . GLU A 1 105 ? -10.120 8.038 2.259 1.00 64.25 105 GLU A C 1
ATOM 794 O O . GLU A 1 105 ? -9.770 9.163 1.892 1.00 64.25 105 GLU A O 1
ATOM 799 N N . VAL A 1 106 ? -10.635 7.837 3.475 1.00 72.88 106 VAL A N 1
ATOM 800 C CA . VAL A 1 106 ? -10.888 8.922 4.424 1.00 72.88 106 VAL A CA 1
ATOM 801 C C . VAL A 1 106 ? -9.600 9.265 5.159 1.00 72.88 106 VAL A C 1
ATOM 803 O O . VAL A 1 106 ? -9.116 8.483 5.980 1.00 72.88 106 VAL A O 1
ATOM 806 N N . LYS A 1 107 ? -9.075 10.473 4.926 1.00 76.56 107 LYS A N 1
ATOM 807 C CA . LYS A 1 107 ? -7.915 10.990 5.663 1.00 76.56 107 LYS A CA 1
ATOM 808 C C . LYS A 1 107 ? -8.189 11.037 7.164 1.00 76.56 107 LYS A C 1
ATOM 810 O O . LYS A 1 107 ? -9.185 11.607 7.617 1.00 76.56 107 LYS A O 1
ATOM 815 N N . LEU A 1 108 ? -7.249 10.506 7.943 1.00 78.56 108 LEU A N 1
ATOM 816 C CA . LEU A 1 108 ? -7.231 10.668 9.392 1.00 78.56 108 LEU A CA 1
ATOM 817 C C . LEU A 1 108 ? -7.070 12.149 9.739 1.00 78.56 108 LEU A C 1
ATOM 819 O O . LEU A 1 108 ? -5.992 12.717 9.610 1.00 78.56 108 LEU A O 1
ATOM 823 N N . SER A 1 109 ? -8.146 12.772 10.206 1.00 74.19 109 SER A N 1
ATOM 824 C CA . SER A 1 109 ? -8.116 14.129 10.751 1.00 74.19 109 SER A CA 1
ATOM 825 C C . SER A 1 109 ? -8.292 14.081 12.261 1.00 74.19 109 SER A C 1
ATOM 827 O O . SER A 1 109 ? -8.950 13.187 12.793 1.00 74.19 109 SER A O 1
ATOM 829 N N . ARG A 1 110 ? -7.717 15.054 12.979 1.00 66.19 110 ARG A N 1
ATOM 830 C CA . ARG A 1 110 ? -7.944 15.197 14.425 1.00 66.19 110 ARG A CA 1
ATOM 831 C C . ARG A 1 110 ? -9.459 15.234 14.689 1.00 66.19 110 ARG A C 1
ATOM 833 O O . ARG A 1 110 ? -10.147 15.893 13.913 1.00 66.19 110 ARG A O 1
ATOM 840 N N . PRO A 1 111 ? -9.981 14.589 15.753 1.00 62.88 111 PRO A N 1
ATOM 841 C CA . PRO A 1 111 ? -11.408 14.641 16.058 1.00 62.88 111 PRO A CA 1
ATOM 842 C C . PRO A 1 111 ? -11.858 16.094 16.275 1.00 62.88 111 PRO A C 1
ATOM 844 O O . PRO A 1 111 ? -11.683 16.657 17.355 1.00 62.88 111 PRO A O 1
ATOM 847 N N . GLY A 1 112 ? -12.371 16.729 15.222 1.00 55.41 112 GLY A N 1
ATOM 848 C CA . GLY A 1 112 ? -13.211 17.917 15.304 1.00 55.41 112 GLY A CA 1
ATOM 849 C C . GLY A 1 112 ? -14.608 17.474 15.724 1.00 55.41 112 GLY A C 1
ATOM 850 O O . GLY A 1 112 ? -14.991 16.339 15.442 1.00 55.41 112 GLY A O 1
ATOM 851 N N . GLY A 1 113 ? -15.343 18.331 16.433 1.00 50.53 113 GLY A N 1
ATOM 852 C CA . GLY A 1 113 ? -16.549 18.003 17.212 1.00 50.53 113 GLY A CA 1
ATOM 853 C C . GLY A 1 113 ? -17.795 17.499 16.462 1.00 50.53 113 GLY A C 1
ATOM 854 O O . GLY A 1 113 ? -18.896 17.854 16.860 1.00 50.53 113 GLY A O 1
ATOM 855 N N . GLY A 1 114 ? -17.653 16.685 15.412 1.00 57.75 114 GLY A N 1
ATOM 856 C CA . GLY A 1 114 ? -18.753 16.082 14.654 1.00 57.75 114 GLY A CA 1
ATOM 857 C C . GLY A 1 114 ? -18.615 14.584 14.343 1.00 57.75 114 GLY A C 1
ATOM 858 O O . GLY A 1 114 ? -19.613 13.972 13.983 1.00 57.75 114 GLY A O 1
ATOM 859 N N . VAL A 1 115 ? -17.437 13.958 14.497 1.00 60.31 115 VAL A N 1
ATOM 860 C CA . VAL A 1 115 ? -17.295 12.500 14.291 1.00 60.31 115 VAL A CA 1
ATOM 861 C C . VAL A 1 115 ? -17.550 11.768 15.612 1.00 60.31 115 VAL A C 1
ATOM 863 O O . VAL A 1 115 ? -16.851 12.054 16.592 1.00 60.31 115 VAL A O 1
ATOM 866 N N . PRO A 1 116 ? -18.503 10.815 15.674 1.00 67.38 116 PRO A N 1
ATOM 867 C CA . PRO A 1 116 ? -18.694 9.985 16.854 1.00 67.38 116 PRO A CA 1
ATOM 868 C C . PRO A 1 116 ? -17.372 9.311 17.254 1.00 67.38 116 PRO A C 1
ATOM 870 O O . PRO A 1 116 ? -16.709 8.731 16.390 1.00 67.38 116 PRO A O 1
ATOM 873 N N . PRO A 1 117 ? -16.975 9.342 18.542 1.00 74.88 117 PRO A N 1
ATOM 874 C CA . PRO A 1 117 ? -15.668 8.848 18.966 1.00 74.88 117 PRO A CA 1
ATOM 875 C C . PRO A 1 117 ? -15.358 7.417 18.509 1.00 74.88 117 PRO A C 1
ATOM 877 O O . PRO A 1 117 ? -14.216 7.123 18.189 1.00 74.88 117 PRO A O 1
ATOM 880 N N . ASP A 1 118 ? -16.354 6.529 18.446 1.00 81.50 118 ASP A N 1
ATOM 881 C CA . ASP A 1 118 ? -16.149 5.136 18.032 1.00 81.50 118 ASP A CA 1
ATOM 882 C C . ASP A 1 118 ? -15.805 4.979 16.540 1.00 81.50 118 ASP A C 1
ATOM 884 O O . ASP A 1 118 ? -14.878 4.246 16.199 1.00 81.50 118 ASP A O 1
ATOM 888 N N . GLU A 1 119 ? -16.477 5.726 15.660 1.00 80.25 119 GLU A N 1
ATOM 889 C CA . GLU A 1 119 ? -16.208 5.711 14.214 1.00 80.25 119 GLU A CA 1
ATOM 890 C C . GLU A 1 119 ? -14.805 6.230 13.896 1.00 80.25 119 GLU A C 1
ATOM 892 O O . GLU A 1 119 ? -14.094 5.664 13.065 1.00 80.25 119 GLU A O 1
ATOM 897 N N . PHE A 1 120 ? -14.350 7.242 14.639 1.00 86.00 120 PHE A N 1
ATOM 898 C CA . PHE A 1 120 ? -12.972 7.705 14.539 1.00 86.00 120 PHE A CA 1
ATOM 899 C C . PHE A 1 120 ? -11.970 6.582 14.857 1.00 86.00 120 PHE A C 1
ATOM 901 O O . PHE A 1 120 ? -11.002 6.391 14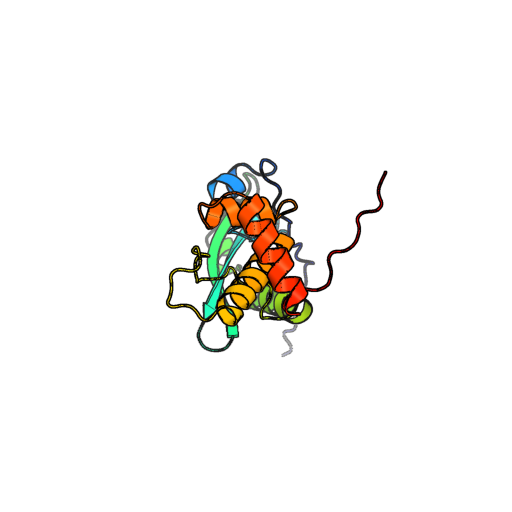.123 1.00 86.00 120 PHE A O 1
ATOM 908 N N . TYR A 1 121 ? -12.197 5.797 15.914 1.00 88.31 121 TYR A N 1
ATOM 909 C CA . TYR A 1 121 ? -11.268 4.723 16.285 1.00 88.31 121 TYR A CA 1
ATOM 910 C C . TYR A 1 121 ? -11.363 3.480 15.392 1.00 88.31 121 TYR A C 1
ATOM 912 O O . TYR A 1 121 ? -10.358 2.777 15.249 1.00 88.31 121 TYR A O 1
ATOM 920 N N . LYS A 1 122 ? -12.502 3.240 14.729 1.00 82.56 122 LYS A N 1
ATOM 921 C CA . LYS A 1 122 ? -12.592 2.269 13.623 1.00 82.56 122 LYS A CA 1
ATOM 922 C C . LYS A 1 122 ? -11.734 2.702 12.440 1.00 82.56 122 LYS A C 1
ATOM 924 O O . LYS A 1 122 ? -10.969 1.891 11.919 1.00 82.56 122 LYS A O 1
ATOM 929 N N . LEU A 1 123 ? -11.793 3.984 12.078 1.00 84.69 123 LEU A N 1
ATOM 930 C CA . LEU A 1 123 ? -10.963 4.542 11.012 1.00 84.69 123 LEU A CA 1
ATOM 931 C C . LEU A 1 123 ? -9.471 4.450 11.367 1.00 84.69 123 LEU A C 1
ATOM 933 O O . LEU A 1 123 ? -8.675 3.960 10.572 1.00 84.69 123 LEU A O 1
ATOM 937 N N . VAL A 1 124 ? -9.089 4.803 12.598 1.00 89.06 124 VAL A N 1
ATOM 938 C CA . VAL A 1 124 ? -7.715 4.608 13.103 1.00 89.06 124 VAL A CA 1
ATOM 939 C C . VAL A 1 124 ? -7.270 3.150 12.975 1.00 89.06 124 VAL A C 1
ATOM 941 O O . VAL A 1 124 ? -6.135 2.895 12.574 1.00 89.06 124 VAL A O 1
ATOM 944 N N . ALA A 1 125 ? -8.134 2.189 13.315 1.00 85.00 125 ALA A N 1
ATOM 945 C CA . ALA A 1 125 ? -7.816 0.770 13.205 1.00 85.00 125 ALA A CA 1
ATOM 946 C C . ALA A 1 125 ? -7.605 0.332 11.751 1.00 85.00 125 ALA A C 1
ATOM 948 O O . ALA A 1 125 ? -6.670 -0.421 11.483 1.00 85.00 125 ALA A O 1
ATOM 949 N N . GLN A 1 126 ? -8.433 0.814 10.824 1.00 81.38 126 GLN A N 1
ATOM 950 C CA . GLN A 1 126 ? -8.296 0.537 9.395 1.00 81.38 126 GLN A CA 1
ATOM 951 C C . GLN A 1 126 ? -6.963 1.066 8.854 1.00 81.38 126 GLN A C 1
ATOM 953 O O . GLN A 1 126 ? -6.181 0.302 8.292 1.00 81.38 126 GLN A O 1
ATOM 958 N N . HIS A 1 127 ? -6.660 2.339 9.125 1.00 86.56 127 HIS A N 1
ATOM 959 C CA . HIS A 1 127 ? -5.382 2.962 8.773 1.00 86.56 127 HIS A CA 1
ATOM 960 C C . HIS A 1 127 ? -4.196 2.213 9.366 1.00 86.56 127 HIS A C 1
ATOM 962 O O . HIS A 1 127 ? -3.248 1.899 8.656 1.00 86.56 127 HIS A O 1
ATOM 968 N N . TYR A 1 128 ? -4.255 1.858 10.650 1.00 83.50 128 TYR A N 1
ATOM 969 C CA . TYR A 1 128 ? -3.169 1.116 11.283 1.00 83.50 128 TYR A CA 1
ATOM 970 C C . TYR A 1 128 ? -2.919 -0.236 10.616 1.00 83.50 128 TYR A C 1
ATOM 972 O O . TYR A 1 128 ? -1.763 -0.599 10.426 1.00 83.50 128 TYR A O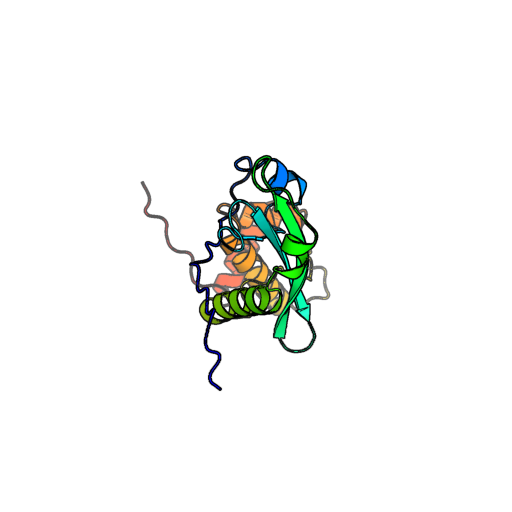 1
ATOM 980 N N . ARG A 1 129 ? -3.972 -0.982 10.260 1.00 76.69 129 ARG A N 1
ATOM 981 C CA . ARG A 1 129 ? -3.816 -2.281 9.592 1.00 76.69 129 ARG A CA 1
ATOM 982 C C . ARG A 1 129 ? -3.227 -2.131 8.194 1.00 76.69 129 ARG A C 1
ATOM 984 O O . ARG A 1 129 ? -2.307 -2.876 7.876 1.00 76.69 129 ARG A O 1
ATOM 991 N N . TRP A 1 130 ? -3.700 -1.152 7.421 1.00 78.44 130 TRP A N 1
ATOM 992 C CA . TRP A 1 130 ? -3.148 -0.858 6.101 1.00 78.44 130 TRP A CA 1
ATOM 993 C C . TRP A 1 130 ? -1.662 -0.497 6.195 1.00 78.44 130 TRP A C 1
ATOM 995 O O . TRP A 1 130 ? -0.816 -1.189 5.636 1.00 78.44 130 TRP A O 1
ATOM 1005 N N . HIS A 1 131 ? -1.315 0.502 7.013 1.00 78.00 131 HIS A N 1
ATOM 1006 C CA . HIS A 1 131 ? 0.075 0.919 7.195 1.00 78.00 131 HIS A CA 1
ATOM 1007 C C . HIS A 1 131 ? 0.963 -0.178 7.794 1.00 78.00 131 HIS A C 1
ATOM 1009 O O . HIS A 1 131 ? 2.153 -0.207 7.501 1.00 78.00 131 HIS A O 1
ATOM 1015 N N . ALA A 1 132 ? 0.431 -1.060 8.647 1.00 75.06 132 ALA A N 1
ATOM 1016 C CA . ALA A 1 132 ? 1.193 -2.175 9.215 1.00 75.06 132 ALA A CA 1
ATOM 1017 C C . ALA A 1 132 ? 1.444 -3.300 8.207 1.00 75.06 132 ALA A C 1
ATOM 1019 O O . ALA A 1 132 ? 2.381 -4.068 8.406 1.00 75.06 132 ALA A O 1
ATOM 1020 N N . ALA A 1 133 ? 0.629 -3.396 7.154 1.00 63.97 133 ALA A N 1
ATOM 1021 C CA . ALA A 1 133 ? 0.859 -4.319 6.051 1.00 63.97 133 ALA A CA 1
ATOM 1022 C C . ALA A 1 133 ? 1.942 -3.805 5.090 1.00 63.97 133 ALA A C 1
ATOM 1024 O O . ALA A 1 133 ? 2.719 -4.603 4.587 1.00 63.97 133 ALA A O 1
ATOM 1025 N N . VAL A 1 134 ? 2.027 -2.485 4.876 1.00 63.34 134 VAL A N 1
ATOM 1026 C CA . VAL A 1 134 ? 2.927 -1.880 3.869 1.00 63.34 134 VAL A CA 1
ATOM 1027 C C . VAL A 1 134 ? 4.145 -1.157 4.458 1.00 63.34 134 VAL A C 1
ATOM 1029 O O . VAL A 1 134 ? 4.943 -0.567 3.733 1.00 63.34 134 VAL A O 1
ATOM 1032 N N . SER A 1 135 ? 4.297 -1.128 5.785 1.00 64.38 135 SER A N 1
ATOM 1033 C CA . SER A 1 135 ? 5.403 -0.428 6.439 1.00 64.38 135 SER A CA 1
ATOM 1034 C C . SER A 1 135 ? 5.809 -1.057 7.766 1.00 64.38 135 SER A C 1
ATOM 1036 O O . SER A 1 135 ? 4.988 -1.285 8.653 1.00 64.38 135 SER A O 1
ATOM 1038 N N . ALA A 1 136 ? 7.122 -1.179 7.977 1.00 67.44 136 ALA A N 1
ATOM 1039 C CA . ALA A 1 136 ? 7.704 -1.512 9.278 1.00 67.44 136 ALA A CA 1
ATOM 1040 C C . ALA A 1 136 ? 7.525 -0.397 10.335 1.00 67.44 136 ALA A C 1
ATOM 1042 O O . ALA A 1 136 ? 7.735 -0.629 11.528 1.00 67.44 136 ALA A O 1
ATOM 1043 N N . LYS A 1 137 ? 7.135 0.824 9.927 1.00 80.50 137 LYS A N 1
ATOM 1044 C CA . LYS A 1 137 ? 6.927 1.988 10.813 1.00 80.50 137 LYS A CA 1
ATOM 1045 C C . LYS A 1 137 ? 5.504 2.557 10.670 1.00 80.50 137 LYS A C 1
ATOM 1047 O O . LYS A 1 137 ? 5.343 3.740 10.360 1.00 80.50 137 LYS A O 1
ATOM 1052 N N . PRO A 1 138 ? 4.455 1.762 10.947 1.00 78.75 138 PRO A N 1
ATOM 1053 C CA . PRO A 1 138 ? 3.080 2.118 10.600 1.00 78.75 138 PRO A CA 1
ATOM 1054 C C . PRO A 1 138 ? 2.590 3.397 11.283 1.00 78.75 138 PRO A C 1
ATOM 1056 O O . PRO A 1 138 ? 1.973 4.246 10.655 1.00 78.75 138 PRO A O 1
ATOM 1059 N N . ALA A 1 139 ? 2.922 3.584 12.563 1.00 83.44 139 ALA A N 1
ATOM 1060 C CA . ALA A 1 139 ? 2.507 4.769 13.311 1.00 83.44 139 ALA A CA 1
ATOM 1061 C C . ALA A 1 139 ? 3.186 6.063 12.828 1.00 83.44 139 ALA A C 1
ATOM 1063 O O . ALA A 1 139 ? 2.597 7.130 12.965 1.00 83.44 139 ALA A O 1
ATOM 1064 N N . ALA A 1 140 ? 4.403 5.976 12.279 1.00 80.00 140 ALA A N 1
ATOM 1065 C CA . ALA A 1 140 ? 5.099 7.133 11.722 1.00 80.00 140 ALA A CA 1
ATOM 1066 C C . ALA A 1 140 ? 4.461 7.560 10.393 1.00 80.00 140 ALA A C 1
ATOM 1068 O O . ALA A 1 140 ? 4.143 8.730 10.224 1.00 80.00 140 ALA A O 1
ATOM 1069 N N . ARG A 1 141 ? 4.161 6.598 9.511 1.00 81.44 141 ARG A N 1
ATOM 1070 C CA . ARG A 1 141 ? 3.478 6.866 8.236 1.00 81.44 141 ARG A CA 1
ATOM 1071 C C . ARG A 1 141 ? 2.068 7.421 8.432 1.00 81.44 141 ARG A C 1
ATOM 1073 O O . ARG A 1 141 ? 1.723 8.433 7.843 1.00 81.44 141 ARG A O 1
ATOM 1080 N N . MET A 1 142 ? 1.298 6.848 9.358 1.00 87.44 142 MET A N 1
ATOM 1081 C CA . MET A 1 142 ? -0.001 7.406 9.758 1.00 87.44 142 MET A CA 1
ATOM 1082 C C . MET A 1 142 ? 0.100 8.856 10.253 1.00 87.44 142 MET A C 1
ATOM 1084 O O . MET A 1 142 ? -0.835 9.633 10.092 1.00 87.44 142 MET A O 1
ATOM 1088 N N . ALA A 1 143 ? 1.197 9.206 10.930 1.00 87.62 143 ALA A N 1
ATOM 1089 C CA . ALA A 1 143 ? 1.410 10.538 11.485 1.00 87.62 143 ALA A CA 1
ATOM 1090 C C . ALA A 1 143 ? 1.723 11.561 10.387 1.00 87.62 143 ALA A C 1
ATOM 1092 O O . ALA A 1 143 ? 1.165 12.658 10.407 1.00 87.62 143 ALA A O 1
ATOM 1093 N N . GLU A 1 144 ? 2.558 11.167 9.424 1.00 85.44 144 GLU A N 1
ATOM 1094 C CA . GLU A 1 144 ? 2.839 11.925 8.202 1.00 85.44 144 GLU A CA 1
ATOM 1095 C C . GLU A 1 144 ? 1.547 12.173 7.409 1.00 85.44 144 GLU A C 1
ATOM 1097 O O . GLU A 1 144 ? 1.200 13.328 7.161 1.00 85.44 144 GLU A O 1
ATOM 1102 N N . ASP A 1 145 ? 0.777 11.119 7.123 1.00 81.88 145 ASP A N 1
ATOM 1103 C CA . ASP A 1 145 ? -0.465 11.196 6.340 1.00 81.88 145 ASP A CA 1
ATOM 1104 C C . ASP A 1 145 ? -1.541 12.065 7.007 1.00 81.88 145 ASP A C 1
ATOM 1106 O O . ASP A 1 145 ? -2.275 12.799 6.339 1.00 81.88 145 ASP A O 1
ATOM 1110 N N . ALA A 1 146 ? -1.636 11.997 8.337 1.00 85.38 146 ALA A N 1
ATOM 1111 C CA . ALA A 1 146 ? -2.590 12.774 9.123 1.00 85.38 146 ALA A CA 1
ATOM 1112 C C . ALA A 1 146 ? -2.099 14.195 9.463 1.00 85.38 146 ALA A C 1
ATOM 1114 O O . ALA A 1 146 ? -2.866 14.988 10.015 1.00 85.38 146 ALA A O 1
ATOM 1115 N N . GLY A 1 147 ? -0.829 14.523 9.195 1.00 87.44 147 GLY A N 1
ATOM 1116 C CA . GLY A 1 147 ? -0.228 15.806 9.569 1.00 87.44 147 GLY A CA 1
ATOM 1117 C C . GLY A 1 147 ? -0.204 16.056 11.084 1.00 87.44 147 GLY A C 1
ATOM 1118 O O . GLY A 1 147 ? -0.381 17.191 11.531 1.00 87.44 147 GLY A O 1
ATOM 1119 N N . VAL A 1 148 ? -0.032 15.007 11.898 1.00 89.94 148 VAL A N 1
ATOM 1120 C CA . VAL A 1 148 ? -0.012 15.097 13.372 1.00 89.94 148 VAL A CA 1
ATOM 1121 C C . VAL A 1 148 ? 1.246 14.451 13.960 1.00 89.94 148 VAL A C 1
ATOM 1123 O O . VAL A 1 148 ? 1.863 13.611 13.318 1.00 89.94 148 VAL A O 1
ATOM 1126 N N . PRO A 1 149 ? 1.635 14.759 15.211 1.00 92.31 149 PRO A N 1
ATOM 1127 C CA . PRO A 1 149 ? 2.757 14.075 15.850 1.00 92.31 149 PRO A CA 1
ATOM 1128 C C . PRO A 1 149 ? 2.509 12.568 16.024 1.00 92.31 149 PRO A C 1
ATOM 1130 O O . PRO A 1 149 ? 1.420 12.163 16.438 1.00 92.31 149 PRO A O 1
ATOM 1133 N N . ALA A 1 150 ? 3.542 11.736 15.844 1.00 88.19 150 ALA A N 1
ATOM 1134 C CA . ALA A 1 150 ? 3.452 10.279 16.027 1.00 88.19 150 ALA A CA 1
ATOM 1135 C C . ALA A 1 150 ? 2.941 9.868 17.420 1.00 88.19 150 ALA A C 1
ATOM 1137 O O . ALA A 1 150 ? 2.202 8.896 17.567 1.00 88.19 150 ALA A O 1
ATOM 1138 N N . THR A 1 151 ? 3.249 10.653 18.454 1.00 89.56 151 THR A N 1
ATOM 1139 C CA . THR A 1 151 ? 2.715 10.466 19.814 1.00 89.56 151 THR A CA 1
ATOM 1140 C C . THR A 1 151 ? 1.183 10.526 19.862 1.00 89.56 151 THR A C 1
ATOM 1142 O O . THR A 1 151 ? 0.554 9.780 20.616 1.00 89.56 151 THR A O 1
ATOM 1145 N N . THR A 1 152 ? 0.566 11.362 19.021 1.00 91.75 152 THR A N 1
ATOM 1146 C CA . THR A 1 152 ? -0.893 11.467 18.883 1.00 91.75 152 THR A CA 1
ATOM 1147 C C . THR A 1 152 ? -1.467 10.200 18.261 1.00 91.75 152 THR A C 1
ATOM 1149 O O . THR A 1 152 ? -2.419 9.635 18.803 1.00 91.75 152 THR A O 1
ATOM 1152 N N . VAL A 1 153 ? -0.844 9.707 17.189 1.00 92.81 153 VAL A N 1
ATOM 1153 C CA . VAL A 1 153 ? -1.230 8.451 16.532 1.00 92.81 153 VAL A CA 1
ATOM 1154 C C . VAL A 1 153 ? -1.093 7.262 17.482 1.00 92.81 153 VAL A C 1
ATOM 1156 O O . VAL A 1 153 ? -2.012 6.453 17.591 1.00 92.81 153 VAL A O 1
ATOM 1159 N N . HIS A 1 154 ? -0.003 7.173 18.250 1.00 92.06 154 HIS A N 1
ATOM 1160 C CA . HIS A 1 154 ? 0.166 6.120 19.256 1.00 92.06 154 HIS A CA 1
ATOM 1161 C C . HIS A 1 154 ? -0.952 6.121 20.302 1.00 92.06 154 HIS A C 1
ATOM 1163 O O . HIS A 1 154 ? -1.441 5.054 20.686 1.00 92.06 154 HIS A O 1
ATOM 1169 N N . ARG A 1 155 ? -1.399 7.307 20.735 1.00 91.50 155 ARG A N 1
ATOM 1170 C CA . ARG A 1 155 ? -2.547 7.436 21.639 1.00 91.50 155 ARG A CA 1
ATOM 1171 C C . ARG A 1 155 ? -3.836 6.946 20.980 1.00 91.50 155 ARG A C 1
ATOM 1173 O O . ARG A 1 155 ? -4.600 6.236 21.626 1.00 91.50 155 ARG A O 1
ATOM 1180 N N . TRP A 1 156 ? -4.061 7.273 19.709 1.00 93.56 156 TRP A N 1
ATOM 1181 C CA . TRP A 1 156 ? -5.223 6.786 18.965 1.00 93.56 156 TRP A CA 1
ATOM 1182 C C . TRP A 1 156 ? -5.218 5.268 18.786 1.00 93.56 156 TRP A C 1
ATOM 1184 O O . TRP A 1 156 ? -6.239 4.633 19.025 1.00 93.56 156 TRP A O 1
ATOM 1194 N N . ILE A 1 157 ? -4.073 4.671 18.443 1.00 90.88 157 ILE A N 1
ATOM 1195 C CA . ILE A 1 157 ? -3.931 3.212 18.308 1.00 90.88 157 ILE A CA 1
ATOM 1196 C C . ILE A 1 157 ? -4.198 2.517 19.646 1.00 90.88 157 ILE A C 1
ATOM 1198 O O . ILE A 1 157 ? -4.877 1.491 19.691 1.00 90.88 157 ILE A O 1
ATOM 1202 N N . ARG A 1 158 ? -3.680 3.069 20.752 1.00 89.12 158 ARG A N 1
ATOM 1203 C CA . ARG A 1 158 ? -3.951 2.544 22.097 1.00 89.12 158 ARG A CA 1
ATOM 1204 C C . ARG A 1 158 ? -5.447 2.553 22.400 1.00 89.12 158 ARG A C 1
ATOM 1206 O O . ARG A 1 158 ? -5.965 1.548 22.871 1.00 89.12 158 ARG A O 1
ATOM 1213 N N . GLU A 1 159 ? -6.123 3.654 22.107 1.00 90.06 159 GLU A N 1
ATOM 1214 C CA . GLU A 1 159 ? -7.561 3.788 22.333 1.00 90.06 159 GLU A CA 1
ATOM 1215 C C . GLU A 1 159 ? -8.378 2.846 21.430 1.00 90.06 159 GLU A C 1
ATOM 1217 O O . GLU A 1 159 ? -9.292 2.177 21.903 1.00 90.06 159 GLU A O 1
ATOM 1222 N N . ALA A 1 160 ? -7.987 2.682 20.163 1.00 86.44 160 ALA A N 1
ATOM 1223 C CA . ALA A 1 160 ? -8.597 1.708 19.258 1.00 86.44 160 ALA A CA 1
ATOM 1224 C C . ALA A 1 160 ? -8.444 0.256 19.757 1.00 86.44 160 ALA A C 1
ATOM 1226 O O . ALA A 1 160 ? -9.374 -0.538 19.625 1.00 86.44 160 ALA A O 1
ATOM 1227 N N . ARG A 1 161 ? -7.311 -0.093 20.386 1.00 84.44 161 ARG A N 1
ATOM 1228 C CA . ARG A 1 161 ? -7.123 -1.399 21.053 1.00 84.44 161 ARG A CA 1
ATOM 1229 C C . ARG A 1 161 ? -8.017 -1.560 22.277 1.00 84.44 161 ARG A C 1
ATOM 1231 O O . ARG A 1 161 ? -8.631 -2.607 22.435 1.00 84.44 161 ARG A O 1
ATOM 1238 N N . LEU A 1 162 ? -8.097 -0.534 23.127 1.00 86.44 162 LEU A N 1
ATOM 1239 C CA . LEU A 1 162 ? -8.959 -0.552 24.317 1.00 86.44 162 LEU A CA 1
ATOM 1240 C C . LEU A 1 162 ? -10.433 -0.756 23.949 1.00 86.44 162 LEU A C 1
ATOM 1242 O O . LEU A 1 162 ? -11.160 -1.421 24.678 1.00 86.44 162 LEU A O 1
ATOM 1246 N N . ARG A 1 163 ? -10.849 -0.236 22.791 1.00 83.25 163 ARG A N 1
ATOM 1247 C CA . ARG A 1 163 ? -12.203 -0.382 22.240 1.00 83.25 163 ARG A CA 1
ATOM 1248 C C . ARG A 1 163 ? -12.434 -1.681 21.461 1.00 83.25 163 ARG A C 1
ATOM 1250 O O . ARG A 1 163 ? -13.531 -1.892 20.963 1.00 83.25 163 ARG A O 1
ATOM 1257 N N . GLY A 1 164 ? -11.425 -2.545 21.341 1.00 80.81 164 GLY A N 1
ATOM 1258 C CA . GLY A 1 164 ? -11.532 -3.832 20.645 1.00 80.81 164 GLY A CA 1
ATOM 1259 C C . GLY A 1 164 ? -11.424 -3.762 19.117 1.00 80.81 164 GLY A C 1
ATOM 1260 O O . GLY A 1 164 ? -11.545 -4.788 18.453 1.00 80.81 164 GLY A O 1
ATOM 1261 N N . HIS A 1 165 ? -11.139 -2.591 18.539 1.00 80.50 165 HIS A N 1
ATOM 1262 C CA . HIS A 1 165 ? -10.993 -2.425 17.083 1.00 80.50 165 HIS A CA 1
ATOM 1263 C C . HIS A 1 165 ? -9.643 -2.930 16.556 1.00 80.50 165 HIS A C 1
ATOM 1265 O O . HIS A 1 165 ? -9.487 -3.196 15.362 1.00 80.50 165 HIS A O 1
ATOM 1271 N N . LEU A 1 166 ? -8.655 -3.089 17.438 1.00 74.88 166 LEU A N 1
ATOM 1272 C CA . LEU A 1 166 ? -7.347 -3.666 17.135 1.00 74.88 166 LEU A CA 1
ATOM 1273 C C . LEU A 1 166 ? -6.987 -4.751 18.154 1.00 74.88 166 LEU A C 1
ATOM 1275 O O . LEU A 1 166 ? -7.309 -4.600 19.335 1.00 74.88 166 LEU A O 1
ATOM 1279 N N . PRO A 1 167 ? -6.256 -5.802 17.740 1.00 70.00 167 PRO A N 1
ATOM 1280 C CA . PRO A 1 167 ? -5.746 -6.788 18.679 1.00 70.00 167 PRO A CA 1
ATOM 1281 C C . PRO A 1 167 ? -4.783 -6.132 19.684 1.00 70.00 167 PRO A C 1
ATOM 1283 O O . PRO A 1 167 ? -4.124 -5.128 19.359 1.00 70.00 167 PRO A O 1
ATOM 1286 N N . PRO A 1 168 ? -4.660 -6.693 20.901 1.00 72.00 168 PRO A N 1
ATOM 1287 C CA . PRO A 1 168 ? -3.699 -6.211 21.881 1.00 72.00 168 PRO A CA 1
ATOM 1288 C C . PRO A 1 168 ? -2.295 -6.208 21.270 1.00 72.00 168 PRO A C 1
ATOM 1290 O O . PRO A 1 168 ? -1.911 -7.119 20.535 1.00 72.00 168 PRO A O 1
ATOM 1293 N N . GLY A 1 169 ? -1.529 -5.149 21.540 1.00 64.75 169 GLY A N 1
ATOM 1294 C CA . GLY A 1 169 ? -0.169 -5.042 21.023 1.00 64.75 169 GLY A CA 1
ATOM 1295 C C . GLY A 1 169 ? 0.661 -6.231 21.499 1.00 64.75 169 GLY A C 1
ATOM 1296 O O . GLY A 1 169 ? 0.695 -6.511 22.698 1.00 64.75 169 GLY A O 1
ATOM 1297 N N . LYS A 1 170 ? 1.337 -6.928 20.579 1.00 55.94 170 LYS A N 1
ATOM 1298 C CA . LYS A 1 170 ? 2.317 -7.947 20.963 1.00 55.94 170 LYS A CA 1
ATOM 1299 C C . LYS A 1 170 ? 3.422 -7.246 21.760 1.00 55.94 170 LYS A C 1
ATOM 1301 O O . LYS A 1 170 ? 4.014 -6.289 21.261 1.00 55.94 170 LYS A O 1
ATOM 1306 N N . ARG A 1 171 ? 3.694 -7.685 22.997 1.00 44.62 171 ARG A N 1
ATOM 1307 C CA . ARG A 1 171 ? 4.922 -7.275 23.698 1.00 44.62 171 ARG A CA 1
ATOM 1308 C C . ARG A 1 171 ? 6.087 -7.715 22.818 1.00 44.62 171 ARG A C 1
ATOM 1310 O O . ARG A 1 171 ? 6.204 -8.902 22.523 1.00 44.62 171 ARG A O 1
ATOM 1317 N N . GLY A 1 172 ? 6.922 -6.771 22.389 1.00 43.69 172 GLY A N 1
ATOM 1318 C CA . GLY A 1 172 ? 8.221 -7.125 21.832 1.00 43.69 172 GLY A CA 1
ATOM 1319 C C . GLY A 1 172 ? 8.978 -7.967 22.859 1.00 43.69 172 GLY A C 1
ATOM 1320 O O . GLY A 1 172 ? 8.872 -7.706 24.062 1.00 43.69 172 GLY A O 1
ATOM 1321 N N . LYS A 1 173 ? 9.710 -8.989 22.399 1.00 36.69 173 LYS A N 1
ATOM 1322 C CA . LYS A 1 173 ? 10.779 -9.581 23.206 1.00 36.69 173 LYS A CA 1
ATOM 1323 C C . LYS A 1 173 ? 11.728 -8.432 23.544 1.00 36.69 173 LYS A C 1
ATOM 1325 O O . LYS A 1 173 ? 12.406 -7.928 22.657 1.00 36.69 173 LYS A O 1
ATOM 1330 N N . ALA A 1 174 ? 11.676 -7.968 24.786 1.00 36.62 174 ALA A N 1
ATOM 1331 C CA . ALA A 1 174 ? 12.651 -7.031 25.305 1.00 36.62 174 ALA A CA 1
ATOM 1332 C C . ALA A 1 174 ? 14.003 -7.754 25.331 1.00 36.62 174 ALA A C 1
ATOM 1334 O O . ALA A 1 174 ? 14.119 -8.804 25.966 1.00 36.62 174 ALA A O 1
ATOM 1335 N N . GLY A 1 175 ? 14.955 -7.222 24.572 1.00 32.50 175 GLY A N 1
ATOM 1336 C CA . GLY A 1 175 ? 16.364 -7.220 24.946 1.00 32.50 175 GLY A CA 1
ATOM 1337 C C . GLY A 1 175 ? 16.664 -5.905 25.646 1.00 32.50 175 GLY A C 1
ATOM 1338 O O . GLY A 1 175 ? 15.942 -4.923 25.345 1.00 32.50 175 GLY A O 1
#

Secondary structure (DSSP, 8-state):
-----------PEEEPP-TTT-HHHHHHTGGGSEEEEEEETTEEEEEEEEEETTTEEEEEEEEEEE-SSS---HHHHHH--HHHHHHHHHHHHHHH-TTSSSPPSS------TTS-HHHHHHHHHHHHHHHHHH-S-HHHHHHHHHTS-HHHHHHHHHHHHHTTSSPPPPPP---